Protein AF-A0A0F9RWV1-F1 (afdb_monomer_lite)

Radius of gyration: 18.03 Å; chains: 1; bounding box: 41×39×47 Å

Structure (mmCIF, N/CA/C/O backbone):
data_AF-A0A0F9RWV1-F1
#
_entry.id   AF-A0A0F9RWV1-F1
#
loop_
_atom_site.group_PDB
_atom_site.id
_atom_site.type_symbol
_atom_site.label_atom_id
_atom_site.label_alt_id
_atom_site.label_comp_id
_atom_site.label_asym_id
_atom_site.label_entity_id
_atom_site.label_seq_id
_atom_site.pdbx_PDB_ins_code
_atom_site.Cartn_x
_atom_site.Cartn_y
_atom_site.Cartn_z
_atom_site.occupancy
_atom_site.B_iso_or_equiv
_atom_site.auth_seq_id
_atom_site.auth_comp_id
_atom_site.auth_asym_id
_atom_site.auth_atom_id
_atom_site.pdbx_PDB_model_num
ATOM 1 N N . MET A 1 1 ? 21.686 -19.805 -13.372 1.00 32.97 1 MET A N 1
ATOM 2 C CA . MET A 1 1 ? 22.082 -18.783 -12.384 1.00 32.97 1 MET A CA 1
ATOM 3 C C . MET A 1 1 ? 21.258 -19.065 -11.147 1.00 32.97 1 MET A C 1
ATOM 5 O O . MET A 1 1 ? 20.044 -18.940 -11.228 1.00 32.97 1 MET A O 1
ATOM 9 N N . ASP A 1 2 ? 21.894 -19.528 -10.073 1.00 27.31 2 ASP A N 1
ATOM 10 C CA . ASP A 1 2 ? 21.220 -19.768 -8.796 1.00 27.31 2 ASP A CA 1
ATOM 11 C C . ASP A 1 2 ? 21.233 -18.473 -7.991 1.00 27.31 2 ASP A C 1
ATOM 13 O O . ASP A 1 2 ? 22.296 -17.944 -7.662 1.00 27.31 2 ASP A O 1
ATOM 17 N N . TYR A 1 3 ? 20.049 -17.946 -7.701 1.00 29.98 3 TYR A N 1
ATOM 18 C CA . TYR A 1 3 ? 19.880 -16.776 -6.853 1.00 29.98 3 TYR A CA 1
ATOM 19 C C . TYR A 1 3 ? 19.372 -17.244 -5.489 1.00 29.98 3 TYR A C 1
ATOM 21 O O . TYR A 1 3 ? 18.318 -17.869 -5.400 1.00 29.98 3 TYR A O 1
ATOM 29 N N . ARG A 1 4 ? 20.111 -16.936 -4.418 1.00 32.62 4 ARG A N 1
ATOM 30 C CA . ARG A 1 4 ? 19.585 -16.988 -3.049 1.00 32.62 4 ARG A CA 1
ATOM 31 C C . ARG A 1 4 ? 19.093 -15.596 -2.683 1.00 32.62 4 ARG A C 1
ATOM 33 O O . ARG A 1 4 ? 19.881 -14.657 -2.649 1.00 32.62 4 ARG A O 1
ATOM 40 N N . VAL A 1 5 ? 17.793 -15.473 -2.441 1.00 49.44 5 VAL A N 1
ATOM 41 C CA . VAL A 1 5 ? 17.182 -14.261 -1.892 1.00 49.44 5 VAL A CA 1
ATOM 42 C C . VAL A 1 5 ? 16.964 -14.515 -0.406 1.00 49.44 5 VAL A C 1
ATOM 44 O O . VAL A 1 5 ? 16.112 -15.318 -0.039 1.00 49.44 5 VAL A O 1
ATOM 47 N N . GLU A 1 6 ? 17.756 -13.869 0.447 1.00 51.66 6 GLU A N 1
ATOM 48 C CA . GLU A 1 6 ? 17.477 -13.824 1.883 1.00 51.66 6 GLU A CA 1
ATOM 49 C C . GLU A 1 6 ? 16.364 -12.799 2.106 1.00 51.66 6 GLU A C 1
ATOM 51 O O . GLU A 1 6 ? 16.573 -11.590 1.991 1.00 51.66 6 GLU A O 1
ATOM 56 N N . LEU A 1 7 ? 15.149 -13.292 2.340 1.00 65.00 7 LEU A N 1
ATOM 57 C CA . LEU A 1 7 ? 14.036 -12.449 2.753 1.00 65.00 7 LEU A CA 1
ATOM 58 C C . LEU A 1 7 ? 14.102 -12.279 4.277 1.00 65.00 7 LEU A C 1
ATOM 60 O O . LEU A 1 7 ? 14.340 -13.263 4.977 1.00 65.00 7 LEU A O 1
ATOM 64 N N . PRO A 1 8 ? 13.900 -11.061 4.808 1.00 73.81 8 PRO A N 1
ATOM 65 C CA . PRO A 1 8 ? 13.819 -10.861 6.247 1.00 73.81 8 PRO A CA 1
ATOM 66 C C . PRO A 1 8 ? 12.650 -11.658 6.837 1.00 73.81 8 PRO A C 1
ATOM 68 O O . PRO A 1 8 ? 11.628 -11.858 6.169 1.00 73.81 8 PRO A O 1
ATOM 71 N N . GLU A 1 9 ? 12.798 -12.057 8.103 1.00 79.62 9 GLU A N 1
ATOM 72 C CA . GLU A 1 9 ? 11.729 -12.699 8.872 1.00 79.62 9 GLU A CA 1
ATOM 73 C C . GLU A 1 9 ? 10.428 -11.883 8.775 1.00 79.62 9 GLU A C 1
ATOM 75 O O . GLU A 1 9 ? 10.458 -10.645 8.847 1.00 79.62 9 GLU A O 1
ATOM 80 N N . PRO A 1 10 ? 9.276 -12.544 8.580 1.00 86.00 10 PRO A N 1
ATOM 81 C CA . PRO A 1 10 ? 8.021 -11.848 8.400 1.00 86.00 10 PRO A CA 1
ATOM 82 C C . PRO A 1 10 ? 7.584 -11.129 9.672 1.00 86.00 10 PRO A C 1
ATOM 84 O O . PRO A 1 10 ? 7.431 -11.729 10.733 1.00 86.00 10 PRO A O 1
ATOM 87 N N . ILE A 1 11 ? 7.312 -9.830 9.539 1.00 90.19 11 ILE A N 1
ATOM 88 C CA . ILE A 1 11 ? 6.622 -9.063 10.575 1.00 90.19 11 ILE A CA 1
ATOM 89 C C . ILE A 1 11 ? 5.127 -9.293 10.382 1.00 90.19 11 ILE A C 1
ATOM 91 O O . ILE A 1 11 ? 4.563 -8.939 9.346 1.00 90.19 11 ILE A O 1
ATOM 95 N N . THR A 1 12 ? 4.487 -9.892 11.380 1.00 91.12 12 THR A N 1
ATOM 96 C CA . THR A 1 12 ? 3.070 -10.273 11.325 1.00 91.12 12 THR A CA 1
ATOM 97 C C . THR A 1 12 ? 2.140 -9.235 11.945 1.00 91.12 12 THR A C 1
ATOM 99 O O . THR A 1 12 ? 0.959 -9.204 11.601 1.00 91.12 12 THR A O 1
ATOM 102 N N . GLU A 1 13 ? 2.652 -8.357 12.812 1.00 94.19 13 GLU A N 1
ATOM 103 C CA . GLU A 1 13 ? 1.863 -7.351 13.523 1.00 94.19 13 GLU A CA 1
ATOM 104 C C . GLU A 1 13 ? 2.672 -6.073 13.790 1.00 94.19 13 GLU A C 1
ATOM 106 O O . GLU A 1 13 ? 3.862 -6.126 14.103 1.00 94.19 13 GLU A O 1
ATOM 111 N N . ILE A 1 14 ? 2.019 -4.913 13.683 1.00 94.88 14 ILE A N 1
ATOM 112 C CA . ILE A 1 14 ? 2.565 -3.601 14.041 1.00 94.88 14 ILE A CA 1
ATOM 113 C C . ILE A 1 14 ? 1.477 -2.816 14.780 1.00 94.88 14 ILE A C 1
ATOM 115 O O . ILE A 1 14 ? 0.421 -2.514 14.227 1.00 94.88 14 ILE A O 1
ATOM 119 N N . SER A 1 15 ? 1.753 -2.429 16.028 1.00 92.75 15 SER A N 1
ATOM 120 C CA . SER A 1 15 ? 0.823 -1.652 16.866 1.00 92.75 15 SER A CA 1
ATOM 121 C C . SER A 1 15 ? -0.558 -2.310 17.054 1.00 92.75 15 SER A C 1
ATOM 123 O O . SER A 1 15 ? -1.570 -1.608 17.025 1.00 92.75 15 SER A O 1
ATOM 125 N N . GLY A 1 16 ? -0.615 -3.636 17.226 1.00 92.31 16 GLY A N 1
ATOM 126 C CA . GLY A 1 16 ? -1.875 -4.372 17.404 1.00 92.31 16 GLY A CA 1
ATOM 127 C C . GLY A 1 16 ? -2.649 -4.640 16.110 1.00 92.31 16 GLY A C 1
ATOM 128 O O . GLY A 1 16 ? -3.725 -5.229 16.148 1.00 92.31 16 GLY A O 1
ATOM 129 N N . ASP A 1 17 ? -2.140 -4.191 14.961 1.00 94.31 17 ASP A N 1
ATOM 130 C CA . ASP A 1 17 ? -2.735 -4.438 13.652 1.00 94.31 17 ASP A CA 1
ATOM 131 C C . ASP A 1 17 ? -1.887 -5.427 12.858 1.00 94.31 17 ASP A C 1
ATOM 133 O O . ASP A 1 17 ? -0.658 -5.330 12.847 1.00 94.31 17 ASP A O 1
ATOM 137 N N . LYS A 1 18 ? -2.540 -6.331 12.123 1.00 95.19 18 LYS A N 1
ATOM 138 C CA . LYS A 1 18 ? -1.847 -7.245 11.219 1.00 95.19 18 LYS A CA 1
ATOM 139 C C . LYS A 1 18 ? -1.025 -6.466 10.190 1.00 95.19 18 LYS A C 1
ATOM 141 O O . LYS A 1 18 ? -1.512 -5.520 9.564 1.00 95.19 18 LYS A O 1
ATOM 146 N N . ALA A 1 19 ? 0.221 -6.886 10.021 1.00 96.50 19 ALA A N 1
ATOM 147 C CA . ALA A 1 19 ? 1.141 -6.337 9.044 1.00 96.50 19 ALA A CA 1
ATOM 148 C C . ALA A 1 19 ? 1.219 -7.243 7.815 1.00 96.50 19 ALA A C 1
ATOM 150 O O . ALA A 1 19 ? 1.088 -8.466 7.895 1.00 96.50 19 ALA A O 1
ATOM 151 N N . TYR A 1 20 ? 1.426 -6.612 6.666 1.00 96.88 20 TYR A N 1
ATOM 152 C CA . TYR A 1 20 ? 1.396 -7.264 5.370 1.00 96.88 20 TYR A CA 1
ATOM 153 C C . TYR A 1 20 ? 2.645 -6.913 4.569 1.00 96.88 20 TYR A C 1
ATOM 155 O O . TYR A 1 20 ? 3.058 -5.749 4.584 1.00 96.88 20 TYR A O 1
ATOM 163 N N . PRO A 1 21 ? 3.244 -7.870 3.840 1.00 96.50 21 PRO A N 1
ATOM 164 C CA . PRO A 1 21 ? 4.352 -7.562 2.953 1.00 96.50 21 PRO A CA 1
ATOM 165 C C . PRO A 1 21 ? 3.893 -6.637 1.821 1.00 96.50 21 PRO A C 1
ATOM 167 O O . PRO A 1 21 ? 2.932 -6.917 1.096 1.00 96.50 21 PRO A O 1
ATOM 170 N N . ILE A 1 22 ? 4.616 -5.534 1.649 1.00 95.50 22 ILE A N 1
ATOM 171 C CA . ILE A 1 22 ? 4.467 -4.610 0.531 1.00 95.50 22 ILE A CA 1
ATOM 172 C C . ILE A 1 22 ? 5.663 -4.790 -0.390 1.00 95.50 22 ILE A C 1
ATOM 174 O O . ILE A 1 22 ? 6.797 -4.490 -0.018 1.00 95.50 22 ILE A O 1
ATOM 178 N N . PHE A 1 23 ? 5.406 -5.209 -1.623 1.00 93.12 23 PHE A N 1
ATOM 179 C CA . PHE A 1 23 ? 6.419 -5.243 -2.669 1.00 93.12 23 PHE A CA 1
ATOM 180 C C . PHE A 1 23 ? 6.314 -4.009 -3.551 1.00 93.12 23 PHE A C 1
ATOM 182 O O . PHE A 1 23 ? 5.223 -3.508 -3.832 1.00 93.12 23 PHE A O 1
ATOM 189 N N . ARG A 1 24 ? 7.463 -3.515 -4.002 1.00 89.00 24 ARG A N 1
ATOM 190 C CA . ARG A 1 24 ? 7.565 -2.467 -5.009 1.00 89.00 24 ARG A CA 1
ATOM 191 C C . ARG A 1 24 ? 8.096 -3.073 -6.298 1.00 89.00 24 ARG A C 1
ATOM 193 O O . ARG A 1 24 ? 9.139 -3.721 -6.294 1.00 89.00 24 ARG A O 1
ATOM 200 N N . VAL A 1 25 ? 7.363 -2.837 -7.377 1.00 84.56 25 VAL A N 1
ATOM 201 C CA . VAL A 1 25 ? 7.826 -3.078 -8.741 1.00 84.56 25 VAL A CA 1
ATOM 202 C C . VAL A 1 25 ? 8.418 -1.775 -9.248 1.00 84.56 25 VAL A C 1
ATOM 204 O O . VAL A 1 25 ? 7.791 -0.721 -9.138 1.00 84.56 25 VAL A O 1
ATOM 207 N N . GLU A 1 26 ? 9.625 -1.857 -9.778 1.00 86.00 26 GLU A N 1
ATOM 208 C CA . GLU A 1 26 ? 10.410 -0.743 -10.286 1.00 86.00 26 GLU A CA 1
ATOM 209 C C . GLU A 1 26 ? 10.789 -1.055 -11.728 1.00 86.00 26 GLU A C 1
ATOM 211 O O . GLU A 1 26 ? 11.412 -2.079 -11.991 1.00 86.00 26 GLU A O 1
ATOM 216 N N . SER A 1 27 ? 10.405 -0.202 -12.673 1.00 80.69 27 SER A N 1
ATOM 217 C CA . SER A 1 27 ? 10.780 -0.350 -14.079 1.00 80.69 27 SER A CA 1
ATOM 218 C C . SER A 1 27 ? 11.616 0.839 -14.516 1.00 80.69 27 SER A C 1
ATOM 220 O O . SER A 1 27 ? 11.202 1.993 -14.384 1.00 80.69 27 SER A O 1
ATOM 222 N N . HIS A 1 28 ? 12.789 0.535 -15.061 1.00 81.69 28 HIS A N 1
ATOM 223 C CA . HIS A 1 28 ? 13.662 1.523 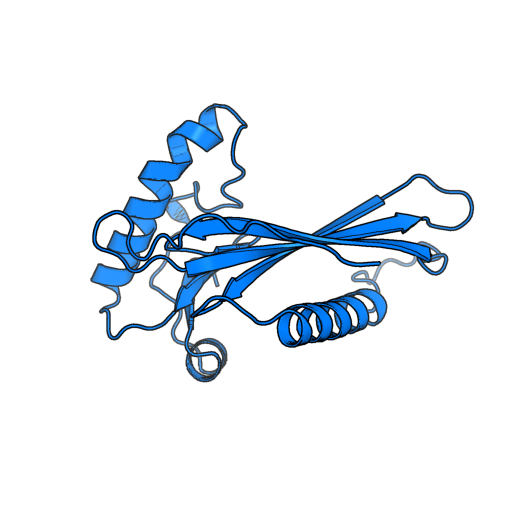-15.671 1.00 81.69 28 HIS A CA 1
ATOM 224 C C . HIS A 1 28 ? 13.353 1.586 -17.157 1.00 81.69 28 HIS A C 1
ATOM 226 O O . HIS A 1 28 ? 13.518 0.605 -17.891 1.00 81.69 28 HIS A O 1
ATOM 232 N N . LEU A 1 29 ? 12.885 2.750 -17.585 1.00 78.75 29 LEU A N 1
ATOM 233 C CA . LEU A 1 29 ? 12.462 2.994 -18.949 1.00 78.75 29 LEU A CA 1
ATOM 234 C C . LEU A 1 29 ? 13.488 3.867 -19.659 1.00 78.75 29 LEU A C 1
ATOM 236 O O . LEU A 1 29 ? 14.062 4.798 -19.089 1.00 78.75 29 LEU A O 1
ATOM 240 N N . ARG A 1 30 ? 13.672 3.588 -20.945 1.00 75.31 30 ARG A N 1
ATOM 241 C CA . ARG A 1 30 ? 14.348 4.482 -21.874 1.00 75.31 30 ARG A CA 1
ATOM 242 C C . ARG A 1 30 ? 13.404 4.804 -23.016 1.00 75.31 30 ARG A C 1
ATOM 244 O O . ARG A 1 30 ? 12.899 3.907 -23.681 1.00 75.31 30 ARG A O 1
ATOM 251 N N . TYR A 1 31 ? 13.218 6.085 -23.277 1.00 73.06 31 TYR A N 1
ATOM 252 C CA . TYR A 1 31 ? 12.535 6.554 -24.476 1.00 73.06 31 TYR A CA 1
ATOM 253 C C . TYR A 1 31 ? 13.589 6.831 -25.550 1.00 73.06 31 TYR A C 1
ATOM 255 O O . TYR A 1 31 ? 14.675 7.316 -25.227 1.00 73.06 31 TYR A O 1
ATOM 263 N N . ASP A 1 32 ? 13.311 6.511 -26.816 1.00 67.75 32 ASP A N 1
ATOM 264 C CA . ASP A 1 32 ? 14.311 6.655 -27.884 1.00 67.75 32 ASP A CA 1
ATOM 265 C C . ASP A 1 32 ? 14.915 8.070 -27.910 1.00 67.75 32 ASP A C 1
ATOM 267 O O . ASP A 1 32 ? 14.220 9.067 -28.094 1.00 67.75 32 ASP A O 1
ATOM 271 N N . GLY A 1 33 ? 16.228 8.185 -27.710 1.00 64.44 33 GLY A N 1
ATOM 272 C CA . GLY A 1 33 ? 16.930 9.474 -27.705 1.00 64.44 33 GLY A CA 1
ATOM 273 C C . GLY A 1 33 ? 16.557 10.435 -26.564 1.00 64.44 33 GLY A C 1
ATOM 274 O O . GLY A 1 33 ? 16.776 11.635 -26.711 1.00 64.44 33 GLY A O 1
ATOM 275 N N . CYS A 1 34 ? 15.985 9.952 -25.458 1.00 61.22 34 CYS A N 1
ATOM 276 C CA . CYS A 1 34 ? 15.640 10.761 -24.284 1.00 61.22 34 CYS A CA 1
ATOM 277 C C . CYS A 1 34 ? 16.203 10.161 -22.982 1.00 61.22 34 CYS A C 1
ATOM 279 O O . CYS A 1 34 ? 16.717 9.041 -22.965 1.00 61.22 34 CYS A O 1
ATOM 281 N N . ALA A 1 35 ? 16.125 10.945 -21.900 1.00 63.22 35 ALA A N 1
ATOM 282 C CA . ALA A 1 35 ? 16.624 10.586 -20.574 1.00 63.22 35 ALA A CA 1
ATOM 283 C C . ALA A 1 35 ? 15.945 9.331 -19.998 1.00 63.22 35 ALA A C 1
ATOM 285 O O . ALA A 1 35 ? 14.830 8.969 -20.382 1.00 63.22 35 ALA A O 1
ATOM 286 N N . HIS A 1 36 ? 16.644 8.682 -19.065 1.00 62.38 36 HIS A N 1
ATOM 287 C CA . HIS A 1 36 ? 16.105 7.578 -18.281 1.00 62.38 36 HIS A CA 1
ATOM 288 C C . HIS A 1 36 ? 14.945 8.065 -17.419 1.00 62.38 36 HIS A C 1
ATOM 290 O O . HIS A 1 36 ? 15.043 9.112 -16.780 1.00 62.38 36 HIS A O 1
ATOM 296 N N . ASP A 1 37 ? 13.884 7.272 -17.386 1.00 71.25 37 ASP A N 1
ATOM 297 C CA . ASP A 1 37 ? 12.742 7.499 -16.515 1.00 71.25 37 ASP A CA 1
ATOM 298 C C . ASP A 1 37 ? 12.533 6.278 -15.620 1.00 71.25 37 ASP A C 1
ATOM 300 O O . ASP A 1 37 ? 12.918 5.150 -15.955 1.00 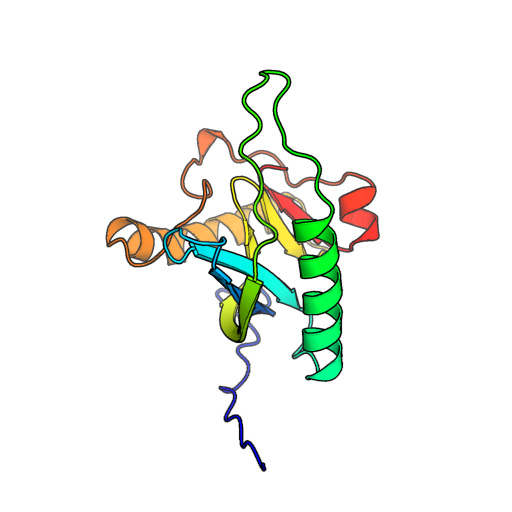71.25 37 ASP A O 1
ATOM 304 N N . TYR A 1 38 ? 11.934 6.518 -14.465 1.00 72.62 38 TYR A N 1
ATOM 305 C CA . TYR A 1 38 ? 11.674 5.509 -13.459 1.00 72.62 38 TYR A CA 1
ATOM 306 C C . TYR A 1 38 ? 10.189 5.535 -13.121 1.00 72.62 38 TYR A C 1
ATOM 308 O O . TYR A 1 38 ? 9.637 6.543 -12.677 1.00 72.62 38 TYR A O 1
ATOM 316 N N . VAL A 1 39 ? 9.544 4.386 -13.277 1.00 78.06 39 VAL A N 1
ATOM 317 C CA . VAL A 1 39 ? 8.158 4.196 -12.858 1.00 78.06 39 VAL A CA 1
ATOM 318 C C . VAL A 1 39 ? 8.083 3.016 -11.914 1.00 78.06 39 VAL A C 1
ATOM 320 O O . VAL A 1 39 ? 8.714 1.981 -12.119 1.00 78.06 39 VAL A O 1
ATOM 323 N N . GLY A 1 40 ? 7.299 3.167 -10.855 1.00 79.56 40 GLY A N 1
ATOM 324 C CA . GLY A 1 40 ? 7.119 2.096 -9.897 1.00 79.56 40 GLY A CA 1
ATOM 325 C C . GLY A 1 40 ? 5.759 2.123 -9.238 1.00 79.56 40 GLY A C 1
ATOM 326 O O . GLY A 1 40 ? 5.082 3.152 -9.170 1.00 79.56 40 GLY A O 1
ATOM 327 N N . SER A 1 41 ? 5.353 0.961 -8.748 1.00 84.31 41 SER A N 1
ATOM 328 C CA . SER A 1 41 ? 4.120 0.802 -7.993 1.00 84.31 41 SER A CA 1
ATOM 329 C C . SER A 1 41 ? 4.340 -0.141 -6.826 1.00 84.31 41 SER A C 1
ATOM 331 O O . SER A 1 41 ? 5.069 -1.125 -6.938 1.00 84.31 41 SER A O 1
ATOM 333 N N . SER A 1 42 ? 3.713 0.173 -5.697 1.00 91.44 42 SER A N 1
ATOM 334 C CA . SER A 1 42 ? 3.709 -0.691 -4.523 1.00 91.44 42 SER A CA 1
ATOM 335 C C . SER A 1 42 ? 2.394 -1.454 -4.428 1.00 91.44 42 SER A C 1
ATOM 337 O O . SER A 1 42 ? 1.318 -0.888 -4.649 1.00 91.44 42 SER A O 1
ATOM 339 N N . ARG A 1 43 ? 2.486 -2.733 -4.067 1.00 93.06 43 ARG A N 1
ATOM 340 C CA . ARG A 1 43 ? 1.349 -3.623 -3.847 1.00 93.06 43 ARG A CA 1
ATOM 341 C C . ARG A 1 43 ? 1.537 -4.395 -2.550 1.00 93.06 43 ARG A C 1
ATOM 343 O O . ARG A 1 43 ? 2.629 -4.872 -2.261 1.00 93.06 43 ARG A O 1
ATOM 350 N N . MET A 1 44 ? 0.462 -4.484 -1.783 1.00 95.69 44 MET A N 1
ATOM 351 C CA . MET A 1 44 ? 0.381 -5.256 -0.552 1.00 95.69 44 MET A CA 1
ATOM 352 C C . MET A 1 44 ? -0.177 -6.647 -0.850 1.00 95.69 44 MET A C 1
ATOM 354 O O . MET A 1 44 ? -1.056 -6.781 -1.705 1.00 95.69 44 MET A O 1
ATOM 358 N N . TYR A 1 45 ? 0.327 -7.652 -0.136 1.00 95.00 45 TYR A N 1
ATOM 359 C CA . TYR A 1 45 ? -0.089 -9.049 -0.255 1.00 95.00 45 TYR A CA 1
ATOM 360 C C . TYR A 1 45 ? -0.524 -9.583 1.108 1.00 95.00 45 TYR A C 1
ATOM 362 O O . TYR A 1 45 ? 0.024 -9.190 2.134 1.00 95.00 45 TYR A O 1
ATOM 370 N N . ARG A 1 46 ? -1.521 -10.477 1.137 1.00 93.94 46 ARG A N 1
ATOM 371 C CA . ARG A 1 46 ? -2.018 -11.073 2.395 1.00 93.94 46 ARG A CA 1
ATOM 372 C C . ARG A 1 46 ? -0.964 -11.925 3.100 1.00 93.94 46 ARG A C 1
ATOM 374 O O . ARG A 1 46 ? -0.989 -12.038 4.321 1.00 93.94 46 ARG A O 1
ATOM 381 N N . GLU A 1 47 ? -0.086 -12.520 2.307 1.00 92.56 47 GLU A N 1
ATOM 382 C CA . GLU A 1 47 ? 0.966 -13.454 2.689 1.00 92.56 47 GLU A CA 1
ATOM 383 C C . GLU A 1 47 ? 2.175 -13.209 1.782 1.00 92.56 47 GLU A C 1
ATOM 385 O O . GLU A 1 47 ? 2.087 -12.433 0.826 1.00 92.56 47 GLU A O 1
ATOM 390 N N . MET A 1 48 ? 3.303 -13.859 2.072 1.00 91.50 48 MET A N 1
ATOM 391 C CA . MET A 1 48 ? 4.480 -13.786 1.210 1.00 91.50 48 MET A CA 1
ATOM 392 C C . MET A 1 48 ? 4.139 -14.356 -0.181 1.00 91.50 48 MET A C 1
ATOM 394 O O . MET A 1 48 ? 3.815 -15.541 -0.277 1.00 91.50 48 MET A O 1
ATOM 398 N N . PRO A 1 49 ? 4.178 -13.550 -1.258 1.00 90.12 49 PRO A N 1
ATOM 399 C CA . PRO A 1 49 ? 3.865 -14.037 -2.591 1.00 90.12 49 PRO A CA 1
ATOM 400 C C . PRO A 1 49 ? 4.989 -14.935 -3.116 1.00 90.12 49 PRO A C 1
ATOM 402 O O . PRO A 1 49 ? 6.165 -14.731 -2.809 1.00 90.12 49 PRO A O 1
ATOM 405 N N . SER A 1 50 ? 4.630 -15.906 -3.956 1.00 89.00 50 SER A N 1
ATOM 406 C CA . SER A 1 50 ? 5.623 -16.671 -4.710 1.00 89.00 50 SER A CA 1
ATOM 407 C C . SER A 1 50 ? 6.265 -15.807 -5.801 1.00 89.00 50 SER A C 1
ATOM 409 O O . SER A 1 50 ? 5.717 -14.776 -6.209 1.00 89.00 50 SER A O 1
ATOM 411 N N . ALA A 1 51 ? 7.417 -16.244 -6.310 1.00 83.31 51 ALA A N 1
ATOM 412 C CA . ALA A 1 51 ? 8.081 -15.566 -7.419 1.00 83.31 51 ALA A CA 1
ATOM 413 C C . ALA A 1 51 ? 7.180 -15.501 -8.667 1.00 83.31 51 ALA A C 1
ATOM 415 O O . ALA A 1 51 ? 7.117 -14.468 -9.330 1.00 83.31 51 ALA A O 1
ATOM 416 N N . GLU A 1 52 ? 6.427 -16.565 -8.952 1.00 85.44 52 GLU A N 1
ATOM 417 C CA . GLU A 1 52 ? 5.514 -16.644 -10.097 1.00 85.44 52 GLU A CA 1
ATOM 418 C C . GLU A 1 52 ? 4.378 -15.623 -9.989 1.00 85.44 52 GLU A C 1
ATOM 420 O O . GLU A 1 52 ? 4.029 -14.981 -10.980 1.00 85.44 52 GLU A O 1
ATOM 425 N N . LEU A 1 53 ? 3.818 -15.435 -8.787 1.00 86.75 53 LEU A N 1
ATOM 426 C CA . LEU A 1 53 ? 2.775 -14.436 -8.562 1.00 86.75 53 LEU A CA 1
ATOM 427 C C . LEU A 1 53 ? 3.313 -13.013 -8.756 1.00 86.75 53 LEU A C 1
ATOM 429 O O . LEU A 1 53 ? 2.653 -12.200 -9.400 1.00 86.75 53 LEU A O 1
ATOM 433 N N . LEU A 1 54 ? 4.516 -12.726 -8.246 1.00 85.25 54 LEU A N 1
ATOM 434 C CA . LEU A 1 54 ? 5.167 -11.426 -8.430 1.00 85.25 54 LEU A CA 1
ATOM 435 C C . LEU A 1 54 ? 5.424 -11.116 -9.913 1.00 85.25 54 LEU A C 1
ATOM 437 O O . LEU A 1 54 ? 5.181 -9.991 -10.348 1.00 85.25 54 LEU A O 1
ATOM 441 N N . ILE A 1 55 ? 5.884 -12.106 -10.686 1.00 82.00 55 ILE A N 1
ATOM 442 C CA . ILE A 1 55 ? 6.105 -11.975 -12.135 1.00 82.00 55 ILE A CA 1
ATOM 443 C C . ILE A 1 55 ? 4.780 -11.708 -12.855 1.00 82.00 55 ILE A C 1
ATOM 445 O O . ILE A 1 55 ? 4.689 -10.782 -13.657 1.00 82.00 55 ILE A O 1
ATOM 449 N N . LYS A 1 56 ? 3.728 -12.463 -12.529 1.00 84.31 56 LYS A N 1
ATOM 450 C CA . LYS A 1 56 ? 2.408 -12.271 -13.134 1.00 84.31 56 LYS A CA 1
ATOM 451 C C . LYS A 1 56 ? 1.845 -10.873 -12.860 1.00 84.31 56 LYS A C 1
ATOM 453 O O . LYS A 1 56 ? 1.398 -10.196 -13.783 1.00 84.31 56 LYS A O 1
ATOM 458 N N . ASP A 1 57 ? 1.882 -10.427 -11.605 1.00 83.81 57 ASP A N 1
ATOM 459 C CA . ASP A 1 57 ? 1.390 -9.101 -11.217 1.00 83.81 57 ASP A CA 1
ATOM 460 C C . ASP A 1 57 ? 2.180 -7.971 -11.903 1.00 83.81 57 ASP A C 1
ATOM 462 O O . ASP A 1 57 ? 1.622 -6.916 -12.221 1.00 83.81 57 ASP A O 1
ATOM 466 N N . MET A 1 58 ? 3.474 -8.190 -12.153 1.00 80.62 58 MET A N 1
ATOM 467 C CA . MET A 1 58 ? 4.328 -7.284 -12.918 1.00 80.62 58 MET A CA 1
ATOM 468 C C . MET A 1 58 ? 3.901 -7.208 -14.388 1.00 80.62 58 MET A C 1
ATOM 470 O O . MET A 1 58 ? 3.751 -6.099 -14.905 1.00 80.62 58 MET A O 1
ATOM 474 N N . ASP A 1 59 ? 3.677 -8.346 -15.046 1.00 79.06 59 ASP A N 1
ATOM 475 C CA . ASP A 1 59 ? 3.244 -8.387 -16.447 1.00 79.06 59 ASP A CA 1
ATOM 476 C C . ASP A 1 59 ? 1.889 -7.687 -16.633 1.00 79.06 59 ASP A C 1
ATOM 478 O O . ASP A 1 59 ? 1.713 -6.886 -17.555 1.00 79.06 59 ASP A O 1
ATOM 482 N N . GLU A 1 60 ? 0.946 -7.910 -15.712 1.00 82.75 60 GLU A N 1
ATOM 483 C CA . GLU A 1 60 ? -0.358 -7.235 -15.706 1.00 82.75 60 GLU A CA 1
ATOM 484 C C . GLU A 1 60 ? -0.223 -5.717 -15.515 1.00 82.75 60 GLU A C 1
ATOM 486 O O . GLU A 1 60 ? -0.860 -4.927 -16.226 1.00 82.75 60 GLU A O 1
ATOM 491 N N . TRP A 1 61 ? 0.622 -5.284 -14.573 1.00 79.81 61 TRP A N 1
ATOM 492 C CA . TRP A 1 61 ? 0.886 -3.865 -14.344 1.00 79.81 61 TRP A CA 1
ATOM 493 C C . TRP A 1 61 ? 1.516 -3.206 -15.570 1.00 79.81 61 TRP A C 1
ATOM 495 O O . TRP A 1 61 ? 1.087 -2.123 -15.976 1.00 79.81 61 TRP A O 1
ATOM 505 N N . LEU A 1 62 ? 2.500 -3.865 -16.179 1.00 76.44 62 LEU A N 1
ATOM 506 C CA . LEU A 1 62 ? 3.201 -3.354 -17.344 1.00 76.44 62 LEU A CA 1
ATOM 507 C C . LEU A 1 62 ? 2.262 -3.245 -18.545 1.00 76.44 62 LEU A C 1
ATOM 509 O O . LEU A 1 62 ? 2.223 -2.200 -19.193 1.00 76.44 62 LEU A O 1
ATOM 513 N N . ALA A 1 63 ? 1.452 -4.275 -18.800 1.00 77.56 63 ALA A N 1
ATOM 514 C CA . ALA A 1 63 ? 0.426 -4.231 -19.834 1.00 77.56 63 ALA A CA 1
ATOM 515 C C . ALA A 1 63 ? -0.544 -3.062 -19.595 1.00 77.56 63 ALA A C 1
ATOM 517 O O . ALA A 1 63 ? -0.826 -2.294 -20.512 1.00 77.56 63 ALA A O 1
ATOM 518 N N . SER A 1 64 ? -1.003 -2.859 -18.356 1.00 75.94 64 SER A N 1
ATOM 519 C CA . SER A 1 64 ? -1.856 -1.716 -18.001 1.00 75.94 64 SER A CA 1
ATOM 520 C C . SER A 1 64 ? -1.162 -0.370 -18.235 1.00 75.94 64 SER A C 1
ATOM 522 O O . SER A 1 64 ? -1.782 0.568 -18.732 1.00 75.94 64 SER A O 1
ATOM 524 N N . PHE A 1 65 ? 0.120 -0.253 -17.888 1.00 73.38 65 PHE A N 1
ATOM 525 C CA . PHE A 1 65 ? 0.894 0.974 -18.058 1.00 73.38 65 PHE A CA 1
ATOM 526 C C . PHE A 1 65 ? 1.110 1.317 -19.537 1.00 73.38 65 PHE A C 1
ATOM 528 O O . PHE A 1 65 ? 0.869 2.455 -19.942 1.00 73.38 65 PHE A O 1
ATOM 535 N N . LEU A 1 66 ? 1.504 0.331 -20.345 1.00 73.12 66 LEU A N 1
ATOM 536 C CA . LEU A 1 66 ? 1.761 0.498 -21.776 1.00 73.12 66 LEU A CA 1
ATOM 537 C C . LEU A 1 66 ? 0.476 0.755 -22.578 1.00 73.12 66 LEU A C 1
ATOM 539 O O . LEU A 1 66 ? 0.510 1.522 -23.539 1.00 73.12 66 LEU A O 1
ATOM 543 N N . ASN A 1 67 ? -0.653 0.172 -22.161 1.00 71.81 67 ASN A N 1
ATOM 544 C CA . ASN A 1 67 ? -1.933 0.273 -22.872 1.00 71.81 67 ASN A CA 1
ATOM 545 C C . ASN A 1 67 ? -2.792 1.485 -22.467 1.00 71.81 67 ASN A C 1
ATOM 547 O O . ASN A 1 67 ? -3.857 1.696 -23.045 1.00 71.81 67 ASN A O 1
ATOM 551 N N . LYS A 1 68 ? -2.385 2.291 -21.476 1.00 63.94 68 LYS A N 1
ATOM 552 C CA . LYS A 1 68 ? -3.130 3.507 -21.113 1.00 63.94 68 LYS A CA 1
ATOM 553 C C . LYS A 1 68 ? -2.971 4.571 -22.193 1.00 63.94 68 LYS A C 1
ATOM 555 O O . LYS A 1 68 ? -1.879 5.121 -22.352 1.00 63.94 68 LYS A O 1
ATOM 560 N N . GLU A 1 69 ? -4.066 4.917 -22.869 1.00 52.91 69 GLU A N 1
ATOM 561 C CA . GLU A 1 69 ? -4.112 6.085 -23.752 1.00 52.91 69 GLU A CA 1
ATOM 562 C C . GLU A 1 69 ? -3.660 7.357 -23.008 1.00 52.91 69 GLU A C 1
ATOM 564 O O . GLU A 1 69 ? -3.869 7.482 -21.794 1.00 52.91 69 GLU A O 1
ATOM 569 N N . PRO A 1 70 ? -2.982 8.300 -23.686 1.00 52.78 70 PRO A N 1
ATOM 570 C CA . PRO A 1 70 ? -2.558 9.542 -23.059 1.00 52.78 70 PRO A CA 1
ATOM 571 C C . PRO A 1 70 ? -3.758 10.309 -22.488 1.00 52.78 70 PRO A C 1
ATOM 573 O O . PRO A 1 70 ? -4.712 10.638 -23.187 1.00 52.78 70 PRO A O 1
ATOM 576 N N . LEU A 1 71 ? -3.688 10.612 -21.190 1.00 43.94 71 LEU A N 1
ATOM 577 C CA . LEU A 1 71 ? -4.621 11.506 -20.513 1.00 43.94 71 LEU A CA 1
ATOM 578 C C . LEU A 1 71 ? -4.375 12.934 -21.017 1.00 43.94 71 LEU A C 1
ATOM 580 O O . LEU A 1 71 ? -3.493 13.624 -20.516 1.00 43.94 71 LEU A O 1
ATOM 584 N N . GLY A 1 72 ? -5.133 13.373 -22.021 1.00 43.00 72 GLY A N 1
ATOM 585 C CA . GLY A 1 72 ? -5.113 14.765 -22.464 1.00 43.00 72 GLY A CA 1
ATOM 586 C C . GLY A 1 72 ? -5.895 15.005 -23.751 1.00 43.00 72 GLY A C 1
ATOM 587 O O . GLY A 1 72 ? -5.568 14.454 -24.795 1.00 43.00 72 GLY A O 1
ATOM 588 N N . LYS A 1 73 ? -6.914 15.870 -23.678 1.00 42.56 73 LYS A N 1
ATOM 589 C CA . LYS A 1 73 ? -7.638 16.412 -24.842 1.00 42.56 73 LYS A CA 1
ATOM 590 C C . LYS A 1 73 ? -6.842 17.489 -25.600 1.00 42.56 73 LYS A C 1
ATOM 592 O O . LYS A 1 73 ? -7.282 17.901 -26.671 1.00 42.56 73 LYS A O 1
ATOM 597 N N . ASP A 1 74 ? -5.677 17.894 -25.091 1.00 46.72 74 ASP A N 1
ATOM 598 C CA . ASP A 1 74 ? -4.827 18.899 -25.724 1.00 46.72 74 ASP A CA 1
ATOM 599 C C . ASP A 1 74 ? -3.693 18.256 -26.522 1.00 46.72 74 ASP A C 1
ATOM 601 O O . ASP A 1 74 ? -2.832 17.531 -26.029 1.00 46.72 74 ASP A O 1
ATOM 605 N N . LYS A 1 75 ? -3.776 18.518 -27.823 1.00 43.59 75 LYS A N 1
ATOM 606 C CA . LYS A 1 75 ? -3.022 17.932 -28.923 1.00 43.59 75 LYS A CA 1
ATOM 607 C C . LYS A 1 75 ? -1.590 18.461 -28.996 1.00 43.59 75 LYS A C 1
ATOM 609 O O . LYS A 1 75 ? -1.218 19.115 -29.967 1.00 43.59 75 LYS A O 1
ATOM 614 N N . THR A 1 76 ? -0.750 18.099 -28.044 1.00 39.00 76 THR A N 1
ATOM 615 C CA . THR A 1 76 ? 0.636 17.794 -28.397 1.00 39.00 76 THR A CA 1
ATOM 616 C C . THR A 1 76 ? 0.779 16.288 -28.306 1.00 39.00 76 THR A C 1
ATOM 618 O O . THR A 1 76 ? 0.659 15.734 -27.213 1.00 39.00 76 THR A O 1
ATOM 621 N N . PRO A 1 77 ? 1.012 15.581 -29.428 1.00 39.34 77 PRO A N 1
ATOM 622 C CA . PRO A 1 77 ? 1.511 14.233 -29.325 1.00 39.34 77 PRO A CA 1
ATOM 623 C C . PRO A 1 77 ? 2.871 14.386 -28.653 1.00 39.34 77 PRO A C 1
ATOM 625 O O . PRO A 1 77 ? 3.873 14.691 -29.298 1.00 39.34 77 PRO A O 1
ATOM 628 N N . ILE A 1 78 ? 2.926 14.184 -27.335 1.00 46.56 78 ILE A N 1
ATOM 629 C CA . ILE A 1 78 ? 4.106 13.555 -26.773 1.00 46.56 78 ILE A CA 1
ATOM 630 C C . ILE A 1 78 ? 4.140 12.255 -27.553 1.00 46.56 78 ILE A C 1
ATOM 632 O O . ILE A 1 78 ? 3.347 11.352 -27.289 1.00 46.56 78 ILE A O 1
ATOM 636 N N . VAL A 1 79 ? 4.940 12.236 -28.622 1.00 45.62 79 VAL A N 1
ATOM 637 C CA . VAL A 1 79 ? 5.297 11.030 -29.342 1.00 45.62 79 VAL A CA 1
ATOM 638 C C . VAL A 1 79 ? 5.829 10.150 -28.233 1.00 45.62 79 VAL A C 1
ATOM 640 O O . VAL A 1 79 ? 6.955 10.342 -27.774 1.00 45.62 79 VAL A O 1
ATOM 643 N N . ARG A 1 80 ? 4.978 9.275 -27.692 1.00 51.66 80 ARG A N 1
ATOM 644 C CA . ARG A 1 80 ? 5.399 8.252 -26.756 1.00 51.66 80 ARG A CA 1
ATOM 645 C C . ARG A 1 80 ? 6.215 7.319 -27.625 1.00 51.66 80 ARG A C 1
ATOM 647 O O . ARG A 1 80 ? 5.697 6.354 -28.171 1.00 51.66 80 ARG A O 1
ATOM 654 N N . LYS A 1 81 ? 7.479 7.691 -27.839 1.00 55.44 81 LYS A N 1
ATOM 655 C CA . LYS A 1 81 ? 8.504 6.791 -28.338 1.00 55.44 81 LYS A CA 1
ATOM 656 C C . LYS A 1 81 ? 8.347 5.547 -27.479 1.00 55.44 81 LYS A C 1
ATOM 658 O O . LYS A 1 81 ? 8.267 5.689 -26.259 1.00 55.44 81 LYS A O 1
ATOM 663 N N . HIS A 1 82 ? 8.138 4.393 -28.101 1.00 63.25 82 HIS A N 1
ATOM 664 C CA . HIS A 1 82 ? 7.816 3.171 -27.375 1.00 63.25 82 HIS A CA 1
ATOM 665 C C . HIS A 1 82 ? 8.824 3.006 -26.228 1.00 63.25 82 HIS A C 1
ATOM 667 O O . HIS A 1 82 ? 10.023 2.944 -26.507 1.00 63.25 82 HIS A O 1
ATOM 673 N N . PRO A 1 83 ? 8.392 3.045 -24.952 1.00 71.94 83 PRO A N 1
ATOM 674 C CA . PRO A 1 83 ? 9.331 2.958 -23.848 1.00 71.94 83 PRO A CA 1
ATOM 675 C C . PRO A 1 83 ? 10.018 1.598 -23.921 1.00 71.94 83 PRO A C 1
ATOM 677 O O . PRO A 1 83 ? 9.370 0.553 -23.874 1.00 71.94 83 PRO A O 1
ATOM 680 N N . ILE A 1 84 ? 11.338 1.615 -24.052 1.00 75.81 84 ILE A N 1
ATOM 681 C CA . ILE A 1 84 ? 12.162 0.419 -23.975 1.00 75.81 84 ILE A CA 1
ATOM 682 C C . ILE A 1 84 ? 12.394 0.155 -22.495 1.00 75.81 84 ILE A C 1
ATOM 684 O O . ILE A 1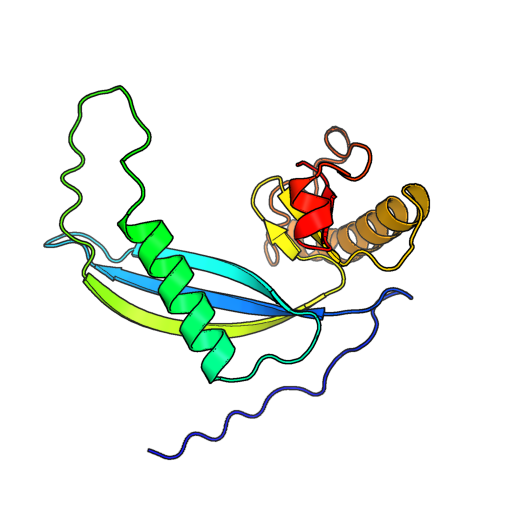 84 ? 13.063 0.929 -21.805 1.00 75.81 84 ILE A O 1
ATOM 688 N N . ILE A 1 85 ? 11.836 -0.944 -22.007 1.00 78.44 85 ILE A N 1
ATOM 689 C CA . ILE A 1 85 ? 12.079 -1.415 -20.648 1.00 78.44 85 ILE A CA 1
ATOM 690 C C . ILE A 1 85 ? 13.494 -1.975 -20.614 1.00 78.44 85 ILE A C 1
ATOM 692 O O . ILE A 1 85 ? 13.812 -2.921 -21.331 1.00 78.44 85 ILE A O 1
ATOM 696 N N . GLN A 1 86 ? 14.356 -1.375 -19.803 1.00 80.56 86 GLN A N 1
ATOM 697 C CA . GLN A 1 86 ? 15.744 -1.813 -19.693 1.00 80.56 86 GLN A CA 1
ATOM 698 C C . GLN A 1 86 ? 15.899 -2.922 -18.660 1.00 80.56 86 GLN A C 1
ATOM 700 O O . GLN A 1 86 ? 16.609 -3.894 -18.894 1.00 80.56 86 GLN A O 1
ATOM 705 N N . HIS A 1 87 ? 15.244 -2.762 -17.513 1.00 81.81 87 HIS A N 1
ATOM 706 C CA . HIS A 1 87 ? 15.150 -3.786 -16.487 1.00 81.81 87 HIS A CA 1
ATOM 707 C C . HIS A 1 87 ? 13.943 -3.521 -15.591 1.00 81.81 87 HIS A C 1
ATOM 709 O O . HIS A 1 87 ? 13.505 -2.375 -15.435 1.00 81.81 87 HIS A O 1
ATOM 715 N N . ILE A 1 88 ? 13.436 -4.596 -14.994 1.00 80.75 88 ILE A N 1
ATOM 716 C CA . ILE A 1 88 ? 12.412 -4.551 -13.957 1.00 80.75 88 ILE A CA 1
ATOM 717 C C . ILE A 1 88 ? 13.005 -5.162 -12.693 1.00 80.75 88 ILE A C 1
ATOM 719 O O . ILE A 1 88 ? 13.670 -6.198 -12.744 1.00 80.75 88 ILE A O 1
ATOM 723 N N . ARG A 1 89 ? 12.773 -4.510 -11.559 1.00 84.94 89 ARG A N 1
ATOM 724 C CA . ARG A 1 89 ? 13.183 -4.975 -10.241 1.00 84.94 89 ARG A CA 1
ATOM 725 C C . ARG A 1 89 ? 11.953 -5.086 -9.354 1.00 84.94 89 ARG A C 1
ATOM 727 O O . ARG A 1 89 ? 11.140 -4.168 -9.291 1.00 84.94 89 ARG A O 1
ATOM 734 N N . VAL A 1 90 ? 11.837 -6.203 -8.648 1.00 85.81 90 VAL A N 1
ATOM 735 C CA . VAL A 1 90 ? 10.816 -6.403 -7.620 1.00 85.81 90 VAL A CA 1
ATOM 736 C C . VAL A 1 90 ? 11.523 -6.520 -6.281 1.00 85.81 90 VAL A C 1
ATOM 738 O O . VAL A 1 90 ? 12.441 -7.325 -6.131 1.00 85.81 90 VAL A O 1
ATOM 741 N N . VAL A 1 91 ? 11.127 -5.692 -5.320 1.00 88.25 91 VAL A N 1
ATOM 742 C CA . VAL A 1 91 ? 11.727 -5.671 -3.982 1.00 88.25 91 VAL A CA 1
ATOM 743 C C . VAL A 1 91 ? 10.654 -5.715 -2.914 1.00 88.25 91 VAL A C 1
ATOM 745 O O . VAL A 1 91 ? 9.637 -5.028 -3.026 1.00 88.25 91 VAL A O 1
ATOM 748 N N . LEU A 1 92 ? 10.893 -6.488 -1.855 1.00 92.75 92 LEU A N 1
ATOM 749 C CA . LEU A 1 92 ? 10.161 -6.302 -0.609 1.00 92.75 92 LEU A CA 1
ATOM 750 C C . LEU A 1 92 ? 10.529 -4.914 -0.078 1.00 92.75 92 LEU A C 1
ATOM 752 O O . LEU A 1 92 ? 11.691 -4.652 0.226 1.00 92.75 92 LEU A O 1
ATOM 756 N N . LYS A 1 93 ? 9.551 -4.013 -0.026 1.00 92.50 93 LYS A N 1
ATOM 757 C CA . LYS A 1 93 ? 9.748 -2.635 0.424 1.00 92.50 93 LYS A CA 1
ATOM 758 C C . LYS A 1 93 ? 9.710 -2.562 1.945 1.00 92.50 93 LYS A C 1
ATOM 760 O O . LYS A 1 93 ? 10.594 -1.975 2.553 1.00 92.50 93 LYS A O 1
ATOM 765 N N . GLU A 1 94 ? 8.657 -3.113 2.537 1.00 94.12 94 GLU A N 1
ATOM 766 C CA . GLU A 1 94 ? 8.407 -3.099 3.978 1.00 94.12 94 GLU A CA 1
ATOM 767 C C . GLU A 1 94 ? 7.268 -4.067 4.320 1.00 94.12 94 GLU A C 1
ATOM 769 O O . GLU A 1 94 ? 6.492 -4.456 3.445 1.00 94.12 94 GLU A O 1
ATOM 774 N N . TYR A 1 95 ? 7.147 -4.416 5.598 1.00 96.19 95 TYR A N 1
ATOM 775 C CA . TYR A 1 95 ? 5.894 -4.912 6.160 1.00 96.19 95 TYR A CA 1
ATOM 776 C C . TYR A 1 95 ? 5.145 -3.735 6.763 1.00 96.19 95 TYR A C 1
ATOM 778 O O . TYR A 1 95 ? 5.745 -2.932 7.477 1.00 96.19 95 TYR A O 1
ATOM 786 N N . GLU A 1 96 ? 3.850 -3.617 6.485 1.00 96.88 96 GLU A N 1
ATOM 787 C CA . GLU A 1 96 ? 3.073 -2.494 7.000 1.00 96.88 96 GLU A CA 1
ATOM 788 C C . GLU A 1 96 ? 1.579 -2.804 7.106 1.00 96.88 96 GLU A C 1
ATOM 790 O O . GLU A 1 96 ? 1.070 -3.731 6.474 1.00 96.88 96 GLU A O 1
ATOM 795 N N . THR A 1 97 ? 0.867 -2.015 7.910 1.00 97.38 97 THR A N 1
ATOM 796 C CA . THR A 1 97 ? -0.576 -2.172 8.138 1.00 97.38 97 THR A CA 1
ATOM 797 C C . THR A 1 97 ? -1.416 -1.506 7.045 1.00 97.38 97 THR A C 1
ATOM 799 O O . THR A 1 97 ? -2.559 -1.905 6.821 1.00 97.38 97 THR A O 1
ATOM 802 N N . TRP A 1 98 ? -0.851 -0.529 6.321 1.00 97.31 98 TRP A N 1
ATOM 803 C CA . TRP A 1 98 ? -1.493 0.179 5.209 1.00 97.31 98 TRP A CA 1
ATOM 804 C C . TRP A 1 98 ? -0.569 0.310 3.997 1.00 97.31 98 TRP A C 1
ATOM 806 O O . TRP A 1 98 ? 0.601 0.669 4.106 1.00 97.31 98 TRP A O 1
ATOM 816 N N . CYS A 1 99 ? -1.123 0.072 2.809 1.00 96.19 99 CYS A N 1
ATOM 817 C CA . CYS A 1 99 ? -0.466 0.334 1.540 1.00 96.19 99 CYS A CA 1
ATOM 818 C C . CYS A 1 99 ? -0.850 1.724 1.052 1.00 96.19 99 CYS A C 1
ATOM 820 O O . CYS A 1 99 ? -1.995 1.977 0.671 1.00 96.19 99 CYS A O 1
ATOM 822 N N . ILE A 1 100 ? 0.120 2.625 1.012 1.00 93.81 100 ILE A N 1
ATOM 823 C CA . ILE A 1 100 ? -0.095 3.982 0.527 1.00 93.81 100 ILE A CA 1
ATOM 824 C C . ILE A 1 100 ? 0.054 4.082 -0.994 1.00 93.81 100 ILE A C 1
ATOM 826 O O . ILE A 1 100 ? 1.007 3.577 -1.587 1.00 93.81 100 ILE A O 1
ATOM 830 N N . ARG A 1 101 ? -0.899 4.770 -1.629 1.00 88.94 101 ARG A N 1
ATOM 831 C CA . ARG A 1 101 ? -0.826 5.249 -3.015 1.00 88.94 101 ARG A CA 1
ATOM 832 C C . ARG A 1 101 ? -1.187 6.733 -3.033 1.00 88.94 101 ARG A C 1
ATOM 834 O O . ARG A 1 101 ? -1.717 7.235 -2.046 1.00 88.94 101 ARG A O 1
ATOM 841 N N . TRP A 1 102 ? -0.925 7.408 -4.151 1.00 86.19 102 TRP A N 1
ATOM 842 C CA . TRP A 1 102 ? -1.297 8.810 -4.365 1.00 86.19 102 TRP A CA 1
ATOM 843 C C . TRP A 1 102 ? -2.769 9.058 -4.036 1.00 86.19 102 TRP A C 1
ATOM 845 O O . TRP A 1 102 ? -3.640 8.628 -4.792 1.00 86.19 102 TRP A O 1
ATOM 855 N N . PHE A 1 103 ? -3.015 9.719 -2.901 1.00 85.69 103 PHE A N 1
ATOM 856 C CA . PHE A 1 103 ? -4.340 10.016 -2.362 1.00 85.69 103 PHE A CA 1
ATOM 857 C C . PHE A 1 103 ? -5.289 8.809 -2.352 1.00 85.69 103 PHE A C 1
ATOM 859 O O . PHE A 1 103 ? -6.470 8.974 -2.597 1.00 85.69 103 PHE A O 1
ATOM 866 N N . SER A 1 104 ? -4.802 7.584 -2.131 1.00 90.75 104 SER A N 1
ATOM 867 C CA . SER A 1 104 ? -5.662 6.398 -2.017 1.00 90.75 104 SER A CA 1
ATOM 868 C C . SER A 1 104 ? -4.924 5.290 -1.277 1.00 90.75 104 SER A C 1
ATOM 870 O O . SER A 1 104 ? -4.115 4.551 -1.844 1.00 90.75 104 SER A O 1
ATOM 872 N N . HIS A 1 105 ? -5.165 5.191 0.022 1.00 94.69 105 HIS A N 1
ATOM 873 C CA . HIS A 1 105 ? -4.457 4.265 0.902 1.00 94.69 105 HIS A CA 1
ATOM 874 C C . HIS A 1 105 ? -5.370 3.098 1.229 1.00 94.69 105 HIS A C 1
ATOM 876 O O . HIS A 1 105 ? -6.566 3.299 1.421 1.00 94.69 105 HIS A O 1
ATOM 882 N N . TYR A 1 106 ? -4.846 1.880 1.272 1.00 96.44 106 TYR A N 1
ATOM 883 C CA . TYR A 1 106 ? -5.688 0.705 1.462 1.00 96.44 106 TYR A CA 1
ATOM 884 C C . TYR A 1 106 ? -5.074 -0.324 2.397 1.00 96.44 106 TYR A C 1
ATOM 886 O O . TYR A 1 106 ? -3.858 -0.410 2.537 1.00 96.44 106 TYR A O 1
ATOM 894 N N . THR A 1 107 ? -5.944 -1.120 3.004 1.00 97.12 107 THR A N 1
ATOM 895 C CA . THR A 1 107 ? -5.594 -2.322 3.763 1.00 97.12 107 THR A CA 1
ATOM 896 C C . THR A 1 107 ? -6.653 -3.397 3.515 1.00 97.12 107 THR A C 1
ATOM 898 O O . THR A 1 107 ? -7.659 -3.144 2.841 1.00 97.12 107 THR A O 1
ATOM 901 N N . TYR A 1 108 ? -6.438 -4.611 4.011 1.00 96.56 108 TYR A N 1
ATOM 902 C CA . TYR A 1 108 ? -7.403 -5.696 3.868 1.00 96.56 108 TYR A CA 1
ATOM 903 C C . TYR A 1 108 ? -8.568 -5.567 4.852 1.00 96.56 108 TYR A C 1
ATOM 905 O O . TYR A 1 108 ? -8.429 -5.058 5.962 1.00 96.56 108 TYR A O 1
ATOM 913 N N . VAL A 1 109 ? -9.744 -6.047 4.442 1.00 90.44 109 VAL A N 1
ATOM 914 C CA . VAL A 1 109 ? -10.898 -6.147 5.343 1.00 90.44 109 VAL A CA 1
ATOM 915 C C . VAL A 1 109 ? -10.685 -7.322 6.299 1.00 90.44 109 VAL A C 1
ATOM 917 O O . VAL A 1 109 ? -10.571 -8.464 5.857 1.00 90.44 109 VAL A O 1
ATOM 920 N N . GLU A 1 110 ? -10.658 -7.028 7.599 1.00 89.44 110 GLU A N 1
ATOM 921 C CA . GLU A 1 110 ? -10.442 -7.999 8.689 1.00 89.44 110 GLU A CA 1
ATOM 922 C C . GLU A 1 110 ? -11.614 -8.046 9.683 1.00 89.44 110 GLU A C 1
ATOM 924 O O . GLU A 1 110 ? -11.434 -8.345 10.856 1.00 89.44 110 GLU A O 1
ATOM 929 N N . GLY A 1 111 ? -12.820 -7.670 9.251 1.00 89.12 111 GLY A N 1
ATOM 930 C CA . GLY A 1 111 ? -13.985 -7.582 10.144 1.00 89.12 111 GLY A CA 1
ATOM 931 C C . GLY A 1 111 ? -13.995 -6.360 11.072 1.00 89.12 111 GLY A C 1
ATOM 932 O O . GLY A 1 111 ? -14.930 -6.209 11.848 1.00 89.12 111 GLY A O 1
ATOM 933 N N . LYS A 1 112 ? -13.006 -5.464 10.953 1.00 91.81 112 LYS A N 1
ATOM 934 C CA . LYS A 1 112 ? -12.949 -4.185 11.673 1.00 91.81 112 LYS A CA 1
ATOM 935 C C . LYS A 1 112 ? -14.101 -3.255 11.277 1.00 91.81 112 LYS A C 1
ATOM 937 O O . LYS A 1 112 ? -14.418 -3.092 10.087 1.00 91.81 112 LYS A O 1
ATOM 942 N N . THR A 1 113 ? -14.670 -2.605 12.284 1.00 94.75 113 THR A N 1
ATOM 943 C CA . THR A 1 113 ? -15.570 -1.456 12.158 1.00 94.75 113 THR A CA 1
ATOM 944 C C . THR A 1 113 ? -14.860 -0.275 11.490 1.00 94.75 113 THR A C 1
ATOM 946 O O . THR A 1 113 ? -13.633 -0.236 11.376 1.00 94.75 113 THR A O 1
ATOM 949 N N . ASP A 1 114 ? -15.630 0.705 11.019 1.00 94.56 114 ASP A N 1
ATOM 950 C CA . ASP A 1 114 ? -15.056 1.896 10.386 1.00 94.56 114 ASP A CA 1
ATOM 951 C C . ASP A 1 114 ? -14.182 2.704 11.363 1.00 94.56 114 ASP A C 1
ATOM 953 O O . ASP A 1 114 ? -13.125 3.194 10.961 1.00 94.56 114 ASP A O 1
ATOM 957 N N . ASP A 1 115 ? -14.557 2.768 12.644 1.00 95.25 115 ASP A N 1
ATOM 958 C CA . ASP A 1 115 ? -13.772 3.445 13.682 1.00 95.25 115 ASP A CA 1
ATOM 959 C C . ASP A 1 115 ? -12.446 2.724 13.954 1.00 95.25 115 ASP A C 1
ATOM 961 O O . ASP A 1 115 ? -11.394 3.361 14.014 1.00 95.25 115 ASP A O 1
ATOM 965 N N . GLU A 1 116 ? -12.456 1.391 14.042 1.00 95.50 116 GLU A N 1
ATOM 966 C CA . GLU A 1 116 ? -11.231 0.594 14.203 1.00 95.50 116 GLU A CA 1
ATOM 967 C C . GLU A 1 116 ? -10.288 0.745 13.003 1.00 95.50 116 GLU A C 1
ATOM 969 O O . GLU A 1 116 ? -9.068 0.827 13.172 1.00 95.50 116 GLU A O 1
ATOM 974 N N . LEU A 1 117 ? -10.835 0.823 11.785 1.00 94.88 117 LEU A N 1
ATOM 975 C CA . LEU A 1 117 ? -10.051 1.078 10.576 1.00 94.88 117 LEU A CA 1
ATOM 976 C C . LEU A 1 117 ? -9.438 2.477 10.573 1.00 94.88 117 LEU A C 1
ATOM 978 O O . LEU A 1 117 ? -8.262 2.622 10.239 1.00 94.88 117 LEU A O 1
ATOM 982 N N . LEU A 1 118 ? -10.204 3.500 10.955 1.00 95.25 118 LEU A N 1
ATOM 983 C CA . LEU A 1 118 ? -9.689 4.863 11.063 1.00 95.25 118 LEU A CA 1
ATOM 984 C C . LEU A 1 118 ? -8.590 4.951 12.118 1.00 95.25 118 LEU A C 1
ATOM 986 O O . LEU A 1 118 ? -7.526 5.500 11.842 1.00 95.25 118 LEU A O 1
ATOM 990 N N . GLN A 1 119 ? -8.793 4.350 13.290 1.00 95.56 119 GLN A N 1
ATOM 991 C CA . GLN A 1 119 ? -7.759 4.286 14.320 1.00 95.56 119 GLN A CA 1
ATOM 992 C C . GLN A 1 119 ? -6.506 3.549 13.833 1.00 95.56 119 GLN A C 1
ATOM 994 O O . GLN A 1 119 ? -5.396 4.022 14.071 1.00 95.56 119 GLN A O 1
ATOM 999 N N . SER A 1 120 ? -6.660 2.435 13.111 1.00 96.12 120 SER A N 1
ATOM 1000 C CA . SER A 1 120 ? -5.530 1.728 12.497 1.00 96.12 120 SER A CA 1
ATOM 1001 C C . SER A 1 120 ? -4.758 2.620 11.520 1.00 96.12 120 SER A C 1
ATOM 1003 O O . SER A 1 120 ? -3.524 2.654 11.543 1.00 96.12 120 SER A O 1
ATOM 1005 N N . PHE A 1 121 ? -5.469 3.390 10.693 1.00 96.25 121 PHE A N 1
ATOM 1006 C CA . PHE A 1 121 ? -4.846 4.330 9.765 1.00 96.25 121 PHE A CA 1
ATOM 1007 C C . PHE A 1 121 ? -4.135 5.479 10.483 1.00 96.25 121 PHE A C 1
ATOM 1009 O O . PHE A 1 121 ? -3.027 5.849 10.094 1.00 96.25 121 PHE A O 1
ATOM 1016 N N . TYR A 1 122 ? -4.720 6.017 11.556 1.00 96.06 122 TYR A N 1
ATOM 1017 C CA . TYR A 1 122 ? -4.074 7.049 12.364 1.00 96.06 122 TYR A CA 1
ATOM 1018 C C . TYR A 1 122 ? -2.802 6.534 13.034 1.00 96.06 122 TYR A C 1
ATOM 1020 O O . TYR A 1 122 ? -1.776 7.199 12.920 1.00 96.06 122 TYR A O 1
ATOM 1028 N N . ARG A 1 123 ? -2.814 5.324 13.612 1.00 97.00 123 ARG A N 1
ATOM 1029 C CA . ARG A 1 123 ? -1.596 4.695 14.153 1.00 97.00 123 ARG A CA 1
ATOM 1030 C C . ARG A 1 123 ? -0.512 4.560 13.084 1.00 97.00 123 ARG A C 1
ATOM 1032 O O . ARG A 1 123 ? 0.641 4.897 13.335 1.00 97.00 123 ARG A O 1
ATOM 1039 N N . PHE A 1 124 ? -0.871 4.106 11.880 1.00 96.69 124 PHE A N 1
ATOM 1040 C CA . PHE A 1 124 ? 0.055 4.066 10.744 1.00 96.69 124 PHE A CA 1
ATOM 1041 C C . PHE A 1 124 ? 0.646 5.446 10.432 1.00 96.69 124 PHE A C 1
ATOM 1043 O O . PHE A 1 124 ? 1.868 5.606 10.375 1.00 96.69 124 PHE A O 1
ATOM 1050 N N . ARG A 1 125 ? -0.217 6.452 10.271 1.00 95.50 125 ARG A N 1
ATOM 1051 C CA . ARG A 1 125 ? 0.177 7.829 9.969 1.00 95.50 125 ARG A CA 1
ATOM 1052 C C . ARG A 1 125 ? 1.107 8.386 11.042 1.00 95.50 125 ARG A C 1
ATOM 1054 O O . ARG A 1 125 ? 2.134 8.952 10.696 1.00 95.50 125 ARG A O 1
ATOM 1061 N N . GLU A 1 126 ? 0.787 8.206 12.317 1.00 96.12 126 GLU A N 1
ATOM 1062 C CA . GLU A 1 126 ? 1.600 8.676 13.444 1.00 96.12 126 GLU A CA 1
ATOM 1063 C C . GLU A 1 126 ? 2.999 8.055 13.452 1.00 96.12 126 GLU A C 1
ATOM 1065 O O . GLU A 1 126 ? 3.972 8.766 13.692 1.00 96.12 126 GLU A O 1
ATOM 1070 N N . ARG A 1 127 ? 3.133 6.766 13.105 1.00 96.56 127 ARG A N 1
ATOM 1071 C CA . ARG A 1 127 ? 4.449 6.118 12.964 1.00 96.56 127 ARG A CA 1
ATOM 1072 C C . ARG A 1 127 ? 5.268 6.690 11.807 1.00 96.56 127 ARG A C 1
ATOM 1074 O O . ARG A 1 127 ? 6.483 6.824 11.923 1.00 96.56 127 ARG A O 1
ATOM 1081 N N . LYS A 1 128 ? 4.625 6.994 10.676 1.00 96.44 128 LYS A N 1
ATOM 1082 C CA . LYS A 1 128 ? 5.305 7.440 9.447 1.00 96.44 128 LYS A CA 1
ATOM 1083 C C . LYS A 1 128 ? 5.507 8.953 9.364 1.00 96.44 128 LYS A C 1
ATOM 1085 O O . LYS A 1 128 ? 6.401 9.395 8.649 1.00 96.44 128 LYS A O 1
ATOM 1090 N N . LEU A 1 129 ? 4.725 9.753 10.088 1.00 95.88 129 LEU A N 1
ATOM 1091 C CA . LEU A 1 129 ? 4.798 11.214 10.049 1.00 95.88 129 LEU A CA 1
ATOM 1092 C C . LEU A 1 129 ? 6.187 11.755 10.436 1.00 95.88 129 LEU A C 1
ATOM 1094 O O . LEU A 1 129 ? 6.692 12.597 9.698 1.00 95.88 129 LEU A O 1
ATOM 1098 N N . PRO A 1 130 ? 6.876 11.259 11.485 1.00 97.00 130 PRO A N 1
ATOM 1099 C CA . PRO A 1 130 ? 8.244 11.685 11.775 1.00 97.00 130 PRO A CA 1
ATOM 1100 C C . PRO A 1 130 ? 9.235 11.383 10.644 1.00 97.00 130 PRO A C 1
ATOM 1102 O O . PRO A 1 130 ? 10.129 12.186 10.400 1.00 97.00 130 PRO A O 1
ATOM 1105 N N . LEU A 1 131 ? 9.074 10.254 9.943 1.00 96.19 131 LEU A N 1
ATOM 1106 C CA . LEU A 1 131 ? 9.907 9.897 8.787 1.00 96.19 131 LEU A CA 1
ATOM 1107 C C . LEU A 1 131 ? 9.623 10.827 7.605 1.00 96.19 131 LEU A C 1
ATOM 1109 O O . LEU A 1 131 ? 10.534 11.252 6.903 1.00 96.19 131 LEU A O 1
ATOM 1113 N N . HIS A 1 132 ? 8.355 11.189 7.412 1.00 95.06 132 HIS A N 1
ATOM 1114 C CA . HIS A 1 132 ? 7.949 12.144 6.390 1.00 95.06 132 HIS A CA 1
ATOM 1115 C C . HIS A 1 132 ? 8.520 13.540 6.618 1.00 95.06 132 HIS A C 1
ATOM 1117 O O . HIS A 1 132 ? 9.042 14.141 5.685 1.00 95.06 132 HIS A O 1
ATOM 1123 N N . LEU A 1 133 ? 8.502 14.021 7.862 1.00 94.31 133 LEU A N 1
ATOM 1124 C CA . LEU A 1 133 ? 9.090 15.311 8.234 1.00 94.31 133 LEU A CA 1
ATOM 1125 C C . LEU A 1 133 ? 10.616 15.356 8.056 1.00 94.31 133 LEU A C 1
ATOM 1127 O O . LEU A 1 133 ? 11.183 16.440 7.968 1.00 94.31 133 LEU A O 1
ATOM 1131 N N . LYS A 1 134 ? 11.274 14.193 8.002 1.00 96.75 134 LYS A N 1
ATOM 1132 C CA . LYS A 1 134 ? 12.703 14.046 7.688 1.00 96.75 134 LYS A CA 1
ATOM 1133 C C . LYS A 1 134 ? 12.977 13.770 6.207 1.00 96.75 134 LYS A C 1
ATOM 1135 O O . LYS A 1 134 ? 14.116 13.496 5.854 1.00 96.75 134 LYS A O 1
ATOM 1140 N N . GLU A 1 135 ? 11.946 13.788 5.360 1.00 93.62 135 GLU A N 1
ATOM 1141 C CA . GLU A 1 135 ? 12.021 13.437 3.933 1.00 93.62 135 GLU A CA 1
ATOM 1142 C C . GLU A 1 135 ? 12.460 11.982 3.659 1.00 93.62 135 GLU A C 1
ATOM 1144 O O . GLU A 1 135 ? 12.785 11.611 2.535 1.00 93.62 135 GLU A O 1
ATOM 1149 N N . GLU A 1 136 ? 12.393 11.113 4.670 1.00 94.12 136 GLU A N 1
ATOM 1150 C CA . GLU A 1 136 ? 12.737 9.689 4.569 1.00 94.12 136 GLU A CA 1
ATOM 1151 C C . GLU A 1 136 ? 11.557 8.849 4.047 1.00 94.12 136 GLU A C 1
ATOM 1153 O O . GLU A 1 136 ? 11.730 7.711 3.607 1.00 94.12 136 GLU A O 1
ATOM 1158 N N . TYR A 1 137 ? 10.333 9.392 4.097 1.00 92.75 137 TYR A N 1
ATOM 1159 C CA . TYR A 1 137 ? 9.118 8.685 3.698 1.00 92.75 137 TYR A CA 1
ATOM 1160 C C . TYR A 1 137 ? 8.075 9.614 3.064 1.00 92.75 137 TYR A C 1
ATOM 1162 O O . TYR A 1 137 ? 7.677 10.625 3.635 1.00 92.75 137 TYR A O 1
ATOM 1170 N N . CYS A 1 138 ? 7.558 9.260 1.888 1.00 91.75 138 CYS A N 1
ATOM 1171 C CA . CYS A 1 138 ? 6.462 10.009 1.275 1.00 91.75 138 CYS A CA 1
ATOM 1172 C C . CYS A 1 138 ? 5.112 9.440 1.734 1.00 91.75 138 CYS A C 1
ATOM 1174 O O . CYS A 1 138 ? 4.805 8.284 1.444 1.00 91.75 138 CYS A O 1
ATOM 1176 N N . LEU A 1 139 ? 4.305 10.247 2.433 1.00 92.88 139 LEU A N 1
ATOM 1177 C CA . LEU A 1 139 ? 2.976 9.856 2.923 1.00 92.88 139 LEU A CA 1
ATOM 1178 C C . LEU A 1 139 ? 1.883 9.900 1.843 1.00 92.88 139 LEU A C 1
ATOM 1180 O O . LEU A 1 139 ? 0.809 9.330 2.036 1.00 92.88 139 LEU A O 1
ATOM 1184 N N . MET A 1 140 ? 2.180 10.477 0.674 1.00 92.25 140 MET A N 1
ATOM 1185 C CA . MET A 1 140 ? 1.319 10.446 -0.514 1.00 92.25 140 MET A CA 1
ATOM 1186 C C . MET A 1 140 ? -0.092 11.013 -0.262 1.00 92.25 140 MET A C 1
ATOM 1188 O O . MET A 1 140 ? -1.056 10.543 -0.874 1.00 92.25 140 MET A O 1
ATOM 1192 N N . GLY A 1 141 ? -0.222 11.992 0.640 1.00 91.19 141 GLY A N 1
ATOM 1193 C CA . GLY A 1 141 ? -1.490 12.601 1.041 1.00 91.19 141 GLY A CA 1
ATOM 1194 C C . GLY A 1 141 ? -2.087 12.046 2.338 1.00 91.19 141 GLY A C 1
ATOM 1195 O O . GLY A 1 141 ? -3.103 12.565 2.797 1.00 91.19 141 GLY A O 1
ATOM 1196 N N . ALA A 1 142 ? -1.483 11.031 2.966 1.00 92.44 142 ALA A N 1
ATOM 1197 C CA . ALA A 1 142 ? -1.931 10.531 4.269 1.00 92.44 142 ALA A CA 1
ATOM 1198 C C . ALA A 1 142 ? -1.703 11.550 5.407 1.00 92.44 142 ALA A C 1
ATOM 1200 O O . ALA A 1 142 ? -2.336 11.471 6.461 1.00 92.44 142 ALA A O 1
ATOM 1201 N N . GLU A 1 143 ? -0.810 12.518 5.214 1.00 92.50 143 GLU A N 1
ATOM 1202 C CA . GLU A 1 143 ? -0.553 13.637 6.119 1.00 92.50 143 GLU A CA 1
ATOM 1203 C C . GLU A 1 143 ? -1.753 14.598 6.241 1.00 92.50 143 GLU A C 1
ATOM 1205 O O . GLU A 1 143 ? -1.972 15.147 7.330 1.00 92.50 143 GLU A O 1
ATOM 1210 N N . ASP A 1 144 ? -2.569 14.715 5.183 1.00 90.75 144 ASP A N 1
ATOM 1211 C CA . ASP A 1 144 ? -3.713 15.626 5.052 1.00 90.75 144 ASP A CA 1
ATOM 1212 C C . ASP A 1 144 ? -4.932 15.147 5.858 1.00 90.75 144 ASP A C 1
ATOM 1214 O O . ASP A 1 144 ? -5.917 14.632 5.319 1.00 90.75 144 ASP A O 1
ATOM 1218 N N . SER A 1 145 ? -4.905 15.348 7.177 1.00 85.12 145 SER A N 1
ATOM 1219 C CA . SER A 1 145 ? -5.964 14.872 8.081 1.00 85.12 145 SER A CA 1
ATOM 1220 C C . SER A 1 145 ? -7.368 15.361 7.712 1.00 85.12 145 SER A C 1
ATOM 1222 O O . SER A 1 145 ? -8.334 14.619 7.866 1.00 85.12 145 SER A O 1
ATOM 1224 N N . TRP A 1 146 ? -7.485 16.573 7.167 1.00 84.06 146 TRP A N 1
ATOM 1225 C CA . TRP A 1 146 ? -8.748 17.171 6.725 1.00 84.06 146 TRP A CA 1
ATOM 1226 C C . TRP A 1 146 ? -9.385 16.458 5.518 1.00 84.06 146 TRP A C 1
ATOM 1228 O O . TRP A 1 146 ? -10.573 16.642 5.254 1.00 84.06 146 TRP A O 1
ATOM 1238 N N . ARG A 1 147 ? -8.619 15.641 4.779 1.00 84.62 147 ARG A N 1
ATOM 1239 C CA . ARG A 1 147 ? -9.126 14.817 3.669 1.00 84.62 147 ARG A CA 1
ATOM 1240 C C . ARG A 1 147 ? -9.591 13.440 4.118 1.00 84.62 147 ARG A C 1
ATOM 1242 O O . ARG A 1 147 ? -10.322 12.790 3.371 1.00 84.62 147 ARG A O 1
ATOM 1249 N N . ILE A 1 148 ? -9.162 12.984 5.297 1.00 87.06 148 ILE A N 1
ATOM 1250 C CA . ILE A 1 148 ? -9.472 11.649 5.807 1.00 87.06 148 ILE A CA 1
ATOM 1251 C C . ILE A 1 148 ? -10.970 11.583 6.095 1.00 87.06 148 ILE A C 1
ATOM 1253 O O . ILE A 1 148 ? -11.483 12.178 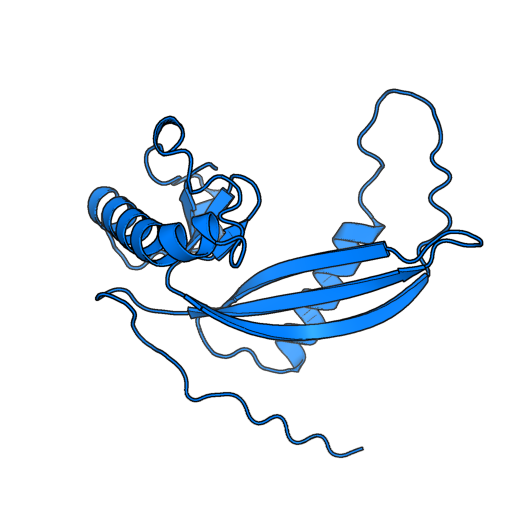7.039 1.00 87.06 148 ILE A O 1
ATOM 1257 N N . LYS A 1 149 ? -11.674 10.858 5.229 1.00 85.44 149 LYS A N 1
ATOM 1258 C CA . LYS A 1 149 ? -13.096 10.545 5.359 1.00 85.44 149 LYS A CA 1
ATOM 1259 C C . LYS A 1 149 ? -13.264 9.123 5.878 1.00 85.44 149 LYS A C 1
ATOM 1261 O O . LYS A 1 149 ? -12.294 8.375 6.006 1.00 85.44 149 LYS A O 1
ATOM 1266 N N . LYS A 1 150 ? -14.521 8.744 6.118 1.00 90.75 150 LYS A N 1
ATOM 1267 C CA . LYS A 1 150 ? -14.898 7.363 6.424 1.00 90.75 150 LYS A CA 1
ATOM 1268 C C . LYS A 1 150 ? -14.268 6.370 5.427 1.00 90.75 150 LYS A C 1
ATOM 1270 O O . LYS A 1 150 ? -14.170 6.705 4.238 1.00 90.75 150 LYS A O 1
ATOM 1275 N N . PRO A 1 151 ? -13.876 5.166 5.876 1.00 93.38 151 PRO A N 1
ATOM 1276 C CA . PRO A 1 151 ? -13.367 4.132 4.988 1.00 93.38 151 PRO A CA 1
ATOM 1277 C C . PRO A 1 151 ? -14.355 3.827 3.855 1.00 93.38 151 PRO A C 1
ATOM 1279 O O . PRO A 1 151 ? -15.572 3.788 4.043 1.00 93.38 151 PRO A O 1
ATOM 1282 N N . CYS A 1 152 ? -13.833 3.627 2.651 1.00 92.62 152 CYS A N 1
ATOM 1283 C CA . CYS A 1 152 ? -14.634 3.332 1.476 1.00 92.62 152 CYS A CA 1
ATOM 1284 C C . CYS A 1 152 ? -15.125 1.882 1.492 1.00 92.62 152 CYS A C 1
ATOM 1286 O O . CYS A 1 152 ? -14.350 0.945 1.695 1.00 92.62 152 CYS A O 1
ATOM 1288 N N . ARG A 1 153 ? -16.421 1.714 1.214 1.00 86.69 153 ARG A N 1
ATOM 1289 C CA . ARG A 1 153 ? -17.130 0.429 1.161 1.00 86.69 153 ARG A CA 1
ATOM 1290 C C . ARG A 1 153 ? -17.836 0.206 -0.183 1.00 86.69 153 ARG A C 1
ATOM 1292 O O . ARG A 1 153 ? -18.863 -0.456 -0.225 1.00 86.69 153 ARG A O 1
ATOM 1299 N N . CYS A 1 154 ? -17.339 0.799 -1.271 1.00 92.12 154 CYS A N 1
ATOM 1300 C CA . CYS A 1 154 ? -17.927 0.564 -2.591 1.00 92.12 154 CYS A CA 1
ATOM 1301 C C . CYS A 1 154 ? -17.742 -0.896 -3.037 1.00 92.12 154 CYS A C 1
ATOM 1303 O O . CYS A 1 154 ? -16.821 -1.582 -2.582 1.00 92.12 154 CYS A O 1
ATOM 1305 N N . ASP A 1 155 ? -18.583 -1.343 -3.969 1.00 94.25 155 ASP A N 1
ATOM 1306 C CA . ASP A 1 155 ? -18.587 -2.722 -4.469 1.00 94.25 155 ASP A CA 1
ATOM 1307 C C . ASP A 1 155 ? -17.215 -3.179 -4.969 1.00 94.25 155 ASP A C 1
ATOM 1309 O O . ASP A 1 155 ? -16.823 -4.319 -4.739 1.00 94.25 155 ASP A O 1
ATOM 1313 N N . ASP A 1 156 ? -16.453 -2.292 -5.609 1.00 93.00 156 ASP A N 1
ATOM 1314 C CA . ASP A 1 156 ? -15.127 -2.629 -6.128 1.00 93.00 156 ASP A CA 1
ATOM 1315 C C . ASP A 1 156 ? -14.116 -2.880 -5.004 1.00 93.00 156 ASP A C 1
ATOM 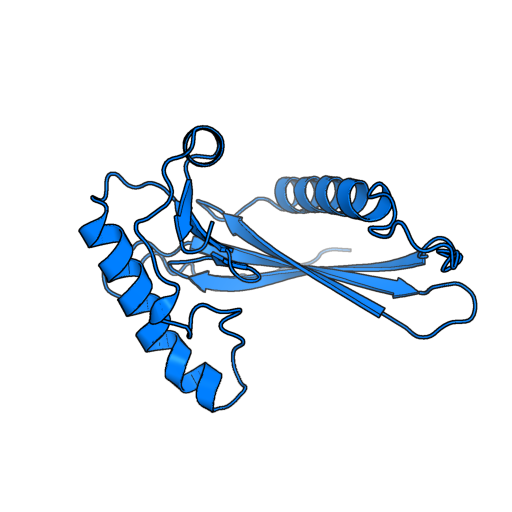1317 O O . ASP A 1 156 ? -13.324 -3.819 -5.077 1.00 93.00 156 ASP A O 1
ATOM 1321 N N . CYS A 1 157 ? -14.159 -2.089 -3.928 1.00 92.31 157 CYS A N 1
ATOM 1322 C CA . CYS A 1 157 ? -13.338 -2.334 -2.742 1.00 92.31 157 CYS A CA 1
ATOM 1323 C C . CYS A 1 157 ? -13.700 -3.663 -2.079 1.00 92.31 157 CYS A C 1
ATOM 1325 O O . CYS A 1 157 ? -12.808 -4.449 -1.752 1.00 92.31 157 CYS A O 1
ATOM 1327 N N . LEU A 1 158 ? -14.999 -3.936 -1.940 1.00 91.06 158 LEU A N 1
ATOM 1328 C CA . LEU A 1 158 ? -15.497 -5.164 -1.325 1.00 91.06 158 LEU A CA 1
ATOM 1329 C C . LEU A 1 158 ? -15.129 -6.406 -2.145 1.00 91.06 158 LEU A C 1
ATOM 1331 O O . LEU A 1 158 ? -14.626 -7.371 -1.575 1.00 91.06 158 LEU A O 1
ATOM 1335 N N . LYS A 1 159 ? -15.285 -6.366 -3.476 1.00 93.38 159 LYS A N 1
ATOM 1336 C CA . LYS A 1 159 ? -14.874 -7.451 -4.388 1.00 93.38 159 LYS A CA 1
ATOM 1337 C C . LYS A 1 159 ? -13.381 -7.757 -4.293 1.00 93.38 159 LYS A C 1
ATOM 1339 O O . LYS A 1 159 ? -12.984 -8.913 -4.383 1.00 93.38 159 LYS A O 1
ATOM 1344 N N . LEU A 1 160 ? -12.559 -6.728 -4.094 1.00 91.62 160 LEU A N 1
ATOM 1345 C CA . LEU A 1 160 ? -11.113 -6.867 -3.907 1.00 91.62 160 LEU A CA 1
ATOM 1346 C C . LEU A 1 160 ? -10.726 -7.279 -2.474 1.00 91.62 160 LEU A C 1
ATOM 1348 O O . LEU A 1 160 ? -9.548 -7.515 -2.203 1.00 91.62 160 LEU A O 1
ATOM 1352 N N . GLY A 1 161 ? -11.683 -7.352 -1.543 1.00 94.06 161 GLY A N 1
ATOM 1353 C CA . GLY A 1 161 ? -11.434 -7.676 -0.139 1.00 94.06 161 GLY A CA 1
ATOM 1354 C C . GLY A 1 161 ? -10.587 -6.628 0.591 1.00 94.06 161 GLY A C 1
ATOM 1355 O O . GLY A 1 161 ? -9.887 -6.972 1.548 1.00 94.06 161 GLY A O 1
ATOM 1356 N N . ILE A 1 162 ? -10.624 -5.372 0.136 1.00 95.00 162 ILE A N 1
ATOM 1357 C CA . ILE A 1 162 ? -9.875 -4.246 0.704 1.00 95.00 162 ILE A CA 1
ATOM 1358 C C . ILE A 1 162 ? -10.818 -3.148 1.190 1.00 95.00 162 ILE A C 1
ATOM 1360 O O . ILE A 1 162 ? -11.957 -3.021 0.748 1.00 95.00 162 ILE A O 1
ATOM 1364 N N . THR A 1 163 ? -10.306 -2.303 2.070 1.00 95.06 163 THR A N 1
ATOM 1365 C CA . THR A 1 163 ? -10.898 -1.008 2.399 1.00 95.06 163 THR A CA 1
ATOM 1366 C C . THR A 1 163 ? -9.924 0.089 2.003 1.00 95.06 163 THR A C 1
ATOM 1368 O O . THR A 1 163 ? -8.710 -0.131 2.004 1.00 95.06 163 THR A O 1
ATOM 1371 N N . ARG A 1 164 ? -10.439 1.259 1.625 1.00 94.44 164 ARG A N 1
ATOM 1372 C CA . ARG A 1 164 ? -9.609 2.396 1.218 1.00 94.44 164 ARG A CA 1
ATOM 1373 C C . ARG A 1 164 ? -9.945 3.653 2.004 1.00 94.44 164 ARG A C 1
ATOM 1375 O O . ARG A 1 164 ? -11.106 3.903 2.298 1.00 94.44 164 ARG A O 1
ATOM 1382 N N . ILE A 1 165 ? -8.943 4.476 2.261 1.00 92.94 165 ILE A N 1
ATOM 1383 C CA . ILE A 1 165 ? -9.076 5.842 2.765 1.00 92.94 165 ILE A CA 1
ATOM 1384 C C . ILE A 1 165 ? -8.572 6.781 1.666 1.00 92.94 165 ILE A C 1
ATOM 1386 O O . ILE A 1 165 ? -7.612 6.459 0.964 1.00 92.94 165 ILE A O 1
ATOM 1390 N N . LEU A 1 166 ? -9.250 7.921 1.504 1.00 84.69 166 LEU A N 1
ATOM 1391 C CA . LEU A 1 166 ? -9.076 8.868 0.389 1.00 84.69 166 LEU A CA 1
ATOM 1392 C C . LEU A 1 166 ? -9.501 8.324 -0.995 1.00 84.69 166 LEU A C 1
ATOM 1394 O O . LEU A 1 166 ? -9.085 8.853 -2.012 1.00 84.69 166 LEU A O 1
ATOM 1398 N N . HIS A 1 167 ? -10.335 7.282 -1.049 1.00 81.81 167 HIS A N 1
ATOM 1399 C CA . HIS A 1 167 ? -10.849 6.713 -2.306 1.00 81.81 167 HIS A CA 1
ATOM 1400 C C . HIS A 1 167 ? -11.946 7.563 -2.945 1.00 81.81 167 HIS A C 1
ATOM 1402 O O . HIS A 1 167 ? -12.873 7.966 -2.206 1.00 81.81 167 HIS A O 1
#

Secondary structure (DSSP, 8-state):
------PPPPP-EETTEE-EEEEEEEEEEE-TTS-EEEEEEEEE-SSPPPHHHHHHHHHHHHHHHHH---S-SS------PPPEEEEEEEEEEEEES-B--TT-EEEE--S--HHHHHHHHHHHHHHHHHHHHTTS---TTTT-GGG--SPB--HHHHHTTEEEE--

pLDDT: mean 82.75, std 16.62, range [27.31, 97.38]

Organism: NCBI:txid412755

Sequence (167 aa):
MDYRVELPEPITEISGDKAYPIFRVESHLRYDGCAHDYVGSSRMYREMPSAELLIKDMDEWLASFLNKEPLGKDKTPIVRKHPIIQHIRVVLKEYETWCIRWFSHYTYVEGKTDDELLQSFYRFRERKLPLHLKEEYCLMGAEDSWRIKKP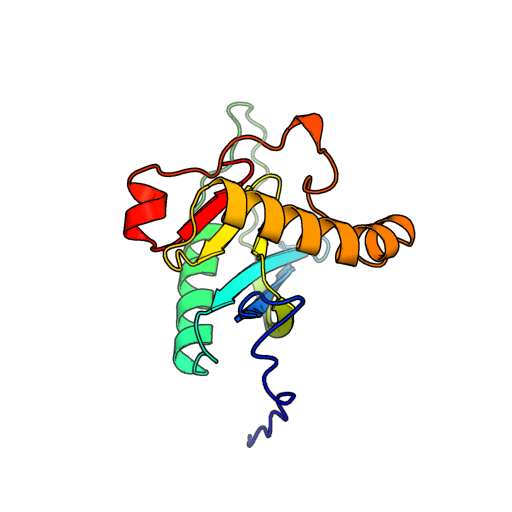CRCDDCLKLGITRILH

Foldseek 3Di:
DDDDDDDPDDDQDDPNAGWWWKKKKKWWWDAVPDDIDIDMDIDTDPDDDDPVVVVVVVVVVVCVVQPDDDPDPDDDPPVRRPIDTPDMDMDRPDIGQWDDDQQKIKHADPVDDQVRVVVRLVSRCVVCVVCVVVVNDDRNCSVVPVQFDGWDDDPVCVVVRMIITSD